Protein AF-A0A519K0H3-F1 (afdb_monomer)

Foldseek 3Di:
DPPDDFPDWADDPDPQWIFTDDPPDGRDIDGPVRDDDD

Secondary structure (DSSP, 8-state):
-TT----S-EE-SSTTEEEEEETTEEEEEEEGGG----

pLDDT: mean 92.8, std 4.04, range [75.0, 96.69]

Solvent-accessible surface area (backbone atoms only — not comparable to full-atom values): 2662 Å² total; per-residue (Å²): 129,89,86,77,85,72,70,88,62,41,80,57,100,46,93,58,39,31,35,37,54,52,102,90,45,75,78,41,76,43,58,47,93,81,59,75,92,126

Radius of gyration: 9.58 Å;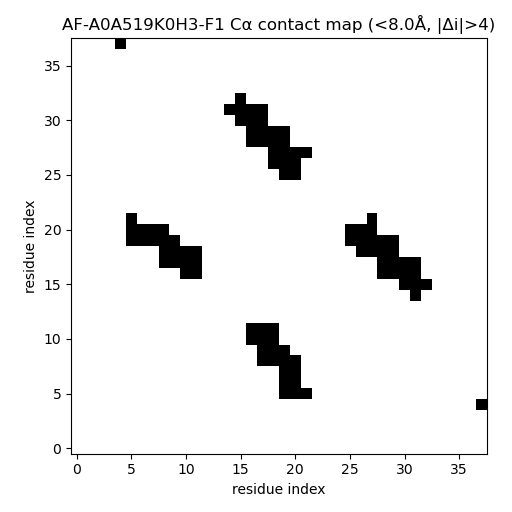 Cα contacts (8 Å, |Δi|>4): 46; chains: 1; bounding box: 22×17×24 Å

Structure (mmCIF, N/CA/C/O backbone):
data_AF-A0A519K0H3-F1
#
_entry.id   AF-A0A519K0H3-F1
#
loop_
_atom_site.group_PDB
_atom_site.id
_atom_site.type_symbol
_atom_site.label_atom_id
_atom_site.label_alt_id
_atom_site.label_comp_id
_atom_site.label_asym_id
_atom_site.label_entity_id
_atom_site.label_seq_id
_atom_site.pdbx_PDB_ins_code
_atom_site.Cartn_x
_atom_site.Cartn_y
_atom_site.Cartn_z
_atom_site.occupancy
_atom_site.B_iso_or_equiv
_atom_site.auth_seq_id
_atom_site.auth_comp_id
_atom_site.auth_asym_id
_atom_site.auth_atom_id
_atom_site.pdbx_PDB_model_num
ATOM 1 N N . LYS A 1 1 ? 6.925 10.117 2.580 1.00 75.00 1 LYS A N 1
ATOM 2 C CA . LYS A 1 1 ? 8.213 9.560 3.077 1.00 75.00 1 LYS A CA 1
ATOM 3 C C . LYS A 1 1 ? 8.594 8.381 2.185 1.00 75.00 1 LYS A C 1
ATOM 5 O O . LYS A 1 1 ? 7.726 7.557 1.940 1.00 75.00 1 LYS A O 1
ATOM 10 N N . ARG A 1 2 ? 9.819 8.321 1.644 1.00 84.44 2 ARG A N 1
ATOM 11 C CA . ARG A 1 2 ? 10.281 7.168 0.840 1.00 84.44 2 ARG A CA 1
ATOM 12 C C . ARG A 1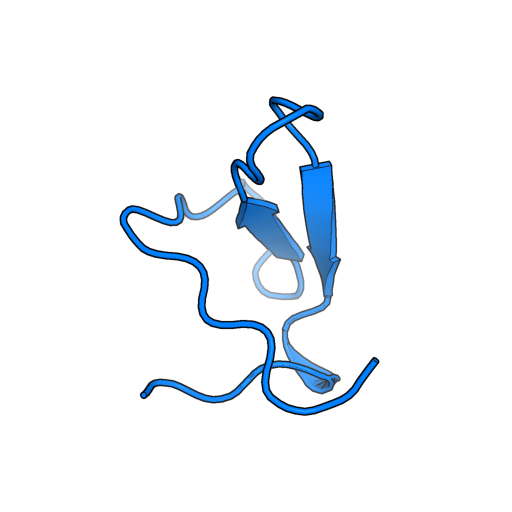 2 ? 10.734 6.027 1.760 1.00 84.44 2 ARG A C 1
ATOM 14 O O . ARG A 1 2 ? 11.248 6.301 2.840 1.00 84.44 2 ARG A O 1
ATOM 21 N N . GLY A 1 3 ? 10.528 4.780 1.331 1.00 89.38 3 GLY A N 1
ATOM 22 C CA . GLY A 1 3 ? 10.933 3.580 2.078 1.00 89.38 3 GLY A CA 1
ATOM 23 C C . GLY A 1 3 ? 9.915 3.060 3.098 1.00 89.38 3 GLY A C 1
ATOM 24 O O . GLY A 1 3 ? 10.250 2.191 3.895 1.00 89.38 3 GLY A O 1
ATOM 25 N N . THR A 1 4 ? 8.679 3.571 3.098 1.00 92.62 4 THR A N 1
ATOM 26 C CA . THR A 1 4 ? 7.601 2.978 3.901 1.00 92.62 4 THR A CA 1
ATOM 27 C C . THR A 1 4 ? 7.291 1.579 3.372 1.00 92.62 4 THR A C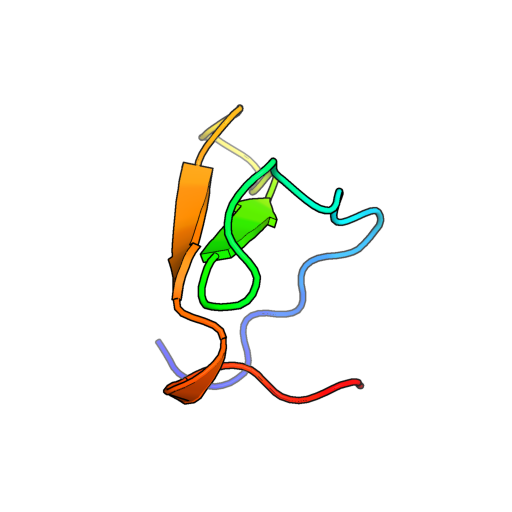 1
ATOM 29 O O . THR A 1 4 ? 6.840 1.437 2.238 1.00 92.62 4 THR A O 1
ATOM 32 N N . LEU A 1 5 ? 7.524 0.555 4.192 1.00 93.00 5 LEU A N 1
ATOM 33 C CA . LEU A 1 5 ? 7.177 -0.825 3.870 1.00 93.00 5 LEU A CA 1
ATOM 34 C C . LEU A 1 5 ? 5.770 -1.128 4.387 1.00 93.00 5 LEU A C 1
ATOM 36 O O . LEU A 1 5 ? 5.513 -1.011 5.585 1.00 93.00 5 LEU A O 1
ATOM 40 N N . VAL A 1 6 ? 4.883 -1.559 3.495 1.00 93.31 6 VAL A N 1
ATOM 41 C CA . VAL A 1 6 ? 3.550 -2.051 3.853 1.00 93.31 6 VAL A CA 1
ATOM 42 C C . VAL A 1 6 ? 3.460 -3.524 3.477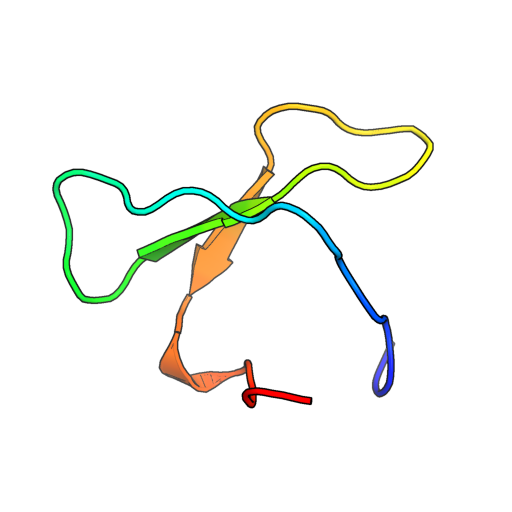 1.00 93.31 6 VAL A C 1
ATOM 44 O O . VAL A 1 6 ? 3.737 -3.897 2.340 1.00 93.31 6 VAL A O 1
ATOM 47 N N . LYS A 1 7 ? 3.101 -4.367 4.447 1.00 92.19 7 LYS A N 1
ATOM 48 C CA . LYS A 1 7 ? 2.894 -5.809 4.259 1.00 92.19 7 LYS A CA 1
ATOM 49 C C . LYS A 1 7 ? 1.399 -6.100 4.128 1.00 92.19 7 LYS A C 1
ATOM 51 O O . LYS A 1 7 ? 0.583 -5.319 4.606 1.00 92.19 7 LYS A O 1
ATOM 56 N N . ASN A 1 8 ? 1.053 -7.244 3.538 1.00 92.75 8 ASN A N 1
ATOM 57 C CA . ASN A 1 8 ? -0.335 -7.702 3.384 1.00 92.75 8 ASN A CA 1
ATOM 58 C C . ASN A 1 8 ? -1.225 -6.720 2.596 1.00 92.75 8 ASN A C 1
ATOM 60 O O . ASN A 1 8 ? -2.357 -6.446 2.999 1.00 92.75 8 ASN A O 1
ATOM 64 N N . ILE A 1 9 ? -0.702 -6.173 1.492 1.00 94.19 9 ILE A N 1
ATOM 65 C CA . ILE A 1 9 ? -1.500 -5.362 0.561 1.00 94.19 9 ILE A CA 1
ATOM 66 C C . ILE A 1 9 ? -2.581 -6.214 -0.113 1.00 94.19 9 ILE A C 1
ATOM 68 O O . ILE A 1 9 ? -2.412 -7.426 -0.278 1.00 94.19 9 ILE A O 1
ATOM 72 N N . ARG A 1 10 ? -3.674 -5.572 -0.526 1.00 94.50 10 ARG A N 1
ATOM 73 C CA . ARG A 1 10 ? -4.741 -6.195 -1.315 1.00 94.50 10 ARG A CA 1
ATOM 74 C C . ARG A 1 10 ? -4.860 -5.512 -2.671 1.00 94.50 10 ARG A C 1
ATOM 76 O O . ARG A 1 10 ? -4.668 -4.303 -2.774 1.00 94.50 10 ARG A O 1
ATOM 83 N N . LEU A 1 11 ? -5.175 -6.299 -3.696 1.00 94.69 11 LEU A N 1
ATOM 84 C CA . LEU A 1 11 ? -5.561 -5.761 -4.997 1.00 94.69 11 LEU A CA 1
ATOM 85 C C . LEU A 1 11 ? -6.978 -5.196 -4.900 1.00 94.69 11 LEU A C 1
ATOM 87 O O . LEU A 1 11 ? -7.816 -5.754 -4.186 1.00 94.69 11 LEU A O 1
ATOM 91 N N . THR A 1 12 ? -7.228 -4.100 -5.607 1.00 93.50 12 THR A N 1
ATOM 92 C CA . THR A 1 12 ? -8.574 -3.548 -5.781 1.00 93.50 12 THR A CA 1
ATOM 93 C C . THR A 1 12 ? -9.138 -3.998 -7.138 1.00 93.50 12 THR A C 1
ATOM 95 O O . THR A 1 12 ? -8.590 -4.894 -7.784 1.00 93.50 12 THR A O 1
ATOM 98 N N . GLY A 1 13 ? -10.270 -3.425 -7.559 1.00 95.06 13 GLY A N 1
ATOM 99 C CA . GLY A 1 13 ? -10.813 -3.631 -8.907 1.00 95.06 13 GLY A CA 1
ATOM 100 C C . GLY A 1 13 ? -10.103 -2.819 -9.997 1.00 95.06 13 GLY A C 1
ATOM 101 O O . GLY A 1 13 ? -10.390 -3.032 -11.172 1.00 95.06 13 GLY A O 1
ATOM 102 N N . ASP A 1 14 ? -9.200 -1.911 -9.617 1.00 96.38 14 ASP A N 1
ATOM 103 C CA . ASP A 1 14 ? -8.391 -1.097 -10.522 1.00 96.38 14 ASP A CA 1
ATOM 104 C C . ASP A 1 14 ? -6.940 -1.601 -10.500 1.00 96.38 14 ASP A C 1
ATOM 106 O O . ASP A 1 14 ? -6.364 -1.848 -9.440 1.00 96.38 14 ASP A O 1
ATOM 110 N N . THR A 1 15 ? -6.341 -1.778 -11.676 1.00 94.31 15 THR A N 1
ATOM 111 C CA . THR A 1 15 ? -4.960 -2.251 -11.820 1.00 94.31 15 THR A CA 1
ATOM 112 C C . THR A 1 15 ? -3.921 -1.215 -11.402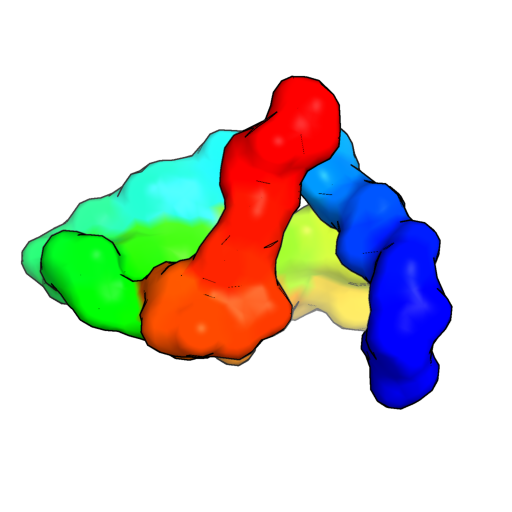 1.00 94.31 15 THR A C 1
ATOM 114 O O . THR A 1 15 ? -2.792 -1.591 -11.082 1.00 94.31 15 THR A O 1
ATOM 117 N N . ASP A 1 16 ? -4.295 0.064 -11.385 1.00 96.69 16 ASP A N 1
ATOM 118 C CA . ASP A 1 16 ? -3.421 1.170 -10.997 1.00 96.69 16 ASP A CA 1
ATOM 119 C C . ASP A 1 16 ? -3.478 1.466 -9.492 1.00 96.69 16 ASP A C 1
ATOM 121 O O . ASP A 1 16 ? -2.750 2.337 -9.003 1.00 96.69 16 ASP A O 1
ATOM 125 N N . GLU A 1 17 ? -4.286 0.723 -8.728 1.00 96.25 17 GLU A N 1
ATOM 126 C CA . GLU A 1 17 ? -4.499 0.938 -7.300 1.00 96.25 17 GLU A CA 1
ATOM 127 C C . GLU A 1 17 ? -4.277 -0.321 -6.453 1.00 96.25 17 GLU A C 1
ATOM 129 O O . GLU A 1 17 ? -4.524 -1.458 -6.853 1.00 96.25 17 GLU A O 1
ATOM 134 N N . ILE A 1 18 ? -3.827 -0.106 -5.217 1.00 95.81 18 ILE A N 1
ATOM 135 C CA . ILE A 1 18 ? -3.737 -1.143 -4.188 1.00 95.81 18 ILE A CA 1
ATOM 136 C C . ILE A 1 18 ? -4.264 -0.624 -2.857 1.00 95.81 18 ILE A C 1
ATOM 138 O O . ILE A 1 18 ? -4.074 0.539 -2.498 1.00 95.81 18 ILE A O 1
ATOM 142 N N . GLU A 1 19 ? -4.870 -1.512 -2.079 1.00 96.50 19 GLU A N 1
ATOM 143 C CA . GLU A 1 19 ? -5.274 -1.217 -0.712 1.00 96.50 19 GLU A CA 1
ATOM 144 C C . GLU A 1 19 ? -4.150 -1.600 0.264 1.00 96.50 19 GLU A C 1
ATOM 146 O O . GLU A 1 19 ? -3.610 -2.713 0.251 1.00 96.50 19 GLU A O 1
ATOM 151 N N . ALA A 1 20 ? -3.815 -0.666 1.145 1.00 95.56 20 ALA A N 1
ATOM 152 C CA . ALA A 1 20 ? -2.747 -0.743 2.123 1.00 95.56 20 ALA A CA 1
ATOM 153 C C . ALA A 1 20 ? -3.274 -0.430 3.532 1.00 95.56 20 ALA A C 1
ATOM 155 O O . ALA A 1 20 ? -4.157 0.404 3.734 1.00 95.56 20 ALA A O 1
ATOM 156 N N . ASN A 1 21 ? -2.683 -1.077 4.539 1.00 94.75 21 ASN A N 1
ATOM 157 C CA . ASN A 1 21 ? -2.924 -0.758 5.944 1.00 94.75 21 ASN A CA 1
ATOM 158 C C . ASN A 1 21 ? -1.608 -0.307 6.582 1.00 94.75 21 ASN A C 1
ATOM 160 O O . ASN A 1 21 ? -0.637 -1.062 6.619 1.00 94.75 21 ASN A O 1
ATOM 164 N N . VAL A 1 22 ? -1.582 0.922 7.085 1.00 91.19 22 VAL A N 1
ATOM 165 C CA . VAL A 1 22 ? -0.466 1.492 7.854 1.00 91.19 22 VAL A CA 1
ATOM 166 C C . VAL A 1 22 ? -0.896 1.655 9.312 1.00 91.19 22 VAL A C 1
ATOM 168 O O . VAL A 1 22 ? -2.089 1.684 9.591 1.00 91.19 22 VAL A O 1
ATOM 171 N N . GLU A 1 23 ? 0.049 1.754 10.254 1.00 87.44 23 GLU A N 1
ATOM 172 C CA . GLU A 1 23 ? -0.205 1.675 11.713 1.00 87.44 23 GLU A CA 1
ATOM 173 C C . GLU A 1 23 ? -1.494 2.354 12.204 1.00 87.44 23 GLU A C 1
ATOM 175 O O . GLU A 1 23 ? -2.216 1.785 13.018 1.00 87.44 23 GLU A O 1
ATOM 180 N N . LYS A 1 24 ? -1.786 3.565 11.715 1.00 90.25 24 LYS A N 1
ATOM 181 C CA . LYS A 1 24 ? -2.921 4.384 12.168 1.00 90.25 24 LYS A CA 1
ATOM 182 C C . LYS A 1 24 ? -4.010 4.592 11.115 1.00 90.25 24 LYS A C 1
ATOM 184 O O . LYS A 1 24 ? -4.984 5.279 11.400 1.00 90.25 24 LYS A O 1
ATOM 189 N N . VAL A 1 25 ? -3.857 4.034 9.913 1.00 92.31 25 VAL A N 1
ATOM 190 C CA . VAL A 1 25 ? -4.815 4.211 8.811 1.00 92.31 25 VAL A CA 1
ATOM 191 C C . VAL A 1 25 ? -5.088 2.866 8.157 1.00 92.31 25 VAL A C 1
ATOM 193 O O . VAL A 1 25 ? -4.180 2.203 7.654 1.00 92.31 25 VAL A O 1
ATOM 196 N N . ARG A 1 26 ? -6.362 2.477 8.161 1.00 90.44 26 ARG A N 1
ATOM 197 C CA . ARG A 1 26 ? -6.854 1.282 7.476 1.00 90.44 26 ARG A CA 1
ATOM 198 C C . ARG A 1 26 ? -7.553 1.672 6.180 1.00 90.44 26 ARG A C 1
ATOM 200 O O . ARG A 1 26 ? -8.144 2.746 6.122 1.00 90.44 26 ARG A O 1
ATOM 207 N N . GLY A 1 27 ? -7.493 0.798 5.178 1.00 91.75 27 GLY A N 1
ATOM 208 C CA . GLY A 1 27 ? -8.154 1.022 3.888 1.00 91.75 27 GLY A CA 1
ATOM 209 C C . GLY A 1 27 ? -7.562 2.177 3.081 1.00 91.75 27 GLY A C 1
ATOM 210 O O . GLY A 1 27 ? -8.277 2.841 2.337 1.00 91.75 27 GLY A O 1
ATOM 211 N N . LEU A 1 28 ? -6.268 2.457 3.254 1.00 94.88 28 LEU A N 1
ATOM 212 C CA . LEU A 1 28 ? -5.592 3.489 2.478 1.00 94.88 28 LEU A CA 1
ATOM 213 C C . LEU A 1 28 ? -5.356 2.970 1.057 1.00 94.88 28 LEU A C 1
ATOM 215 O O . LEU A 1 28 ? -4.676 1.962 0.885 1.00 94.88 28 LEU A O 1
ATOM 219 N N . VAL A 1 29 ? -5.866 3.675 0.052 1.00 95.88 29 VAL A N 1
ATOM 220 C CA . VAL A 1 29 ? -5.619 3.349 -1.358 1.00 95.88 29 VAL A CA 1
ATOM 221 C C . VAL A 1 29 ? -4.360 4.069 -1.840 1.00 95.88 29 VAL A C 1
ATOM 223 O O . VAL A 1 29 ? -4.189 5.268 -1.606 1.00 95.88 29 VAL A O 1
ATOM 226 N N . LEU A 1 30 ? -3.450 3.329 -2.472 1.00 94.44 30 LEU A N 1
ATOM 227 C CA . LEU A 1 30 ? -2.195 3.833 -3.030 1.00 94.44 30 LEU A CA 1
ATOM 228 C C . LEU A 1 30 ? -2.121 3.530 -4.527 1.00 94.44 30 LEU A C 1
ATOM 230 O O . LEU A 1 30 ? -2.514 2.446 -4.950 1.00 94.44 30 LEU A O 1
ATOM 234 N N . ARG A 1 31 ? -1.539 4.449 -5.306 1.00 96.00 31 ARG A N 1
ATOM 235 C CA . ARG A 1 31 ? -1.277 4.227 -6.734 1.00 96.00 31 ARG A CA 1
ATOM 236 C C . ARG A 1 31 ? -0.024 3.387 -6.963 1.00 96.00 31 ARG A C 1
ATOM 238 O O . ARG A 1 31 ? 1.008 3.614 -6.320 1.00 96.00 31 ARG A O 1
ATOM 245 N N . VAL A 1 32 ? -0.100 2.452 -7.906 1.00 95.88 32 VAL A N 1
ATOM 246 C CA . VAL A 1 32 ? 0.951 1.457 -8.164 1.00 95.88 32 VAL A CA 1
ATOM 247 C C . VAL A 1 32 ? 2.222 2.087 -8.753 1.00 95.88 32 VAL A C 1
ATOM 249 O O . VAL A 1 32 ? 3.326 1.624 -8.474 1.00 95.88 32 VAL A O 1
ATOM 252 N N . GLU A 1 33 ? 2.113 3.203 -9.478 1.00 95.88 33 GLU A N 1
ATOM 253 C CA . GLU A 1 33 ? 3.261 3.895 -10.091 1.00 95.88 33 GLU A CA 1
ATOM 254 C C . GLU A 1 33 ? 4.326 4.394 -9.089 1.00 95.88 33 GLU A C 1
ATOM 256 O O . GLU A 1 33 ? 5.473 4.646 -9.463 1.00 95.88 33 GLU A O 1
ATOM 261 N N . PHE A 1 34 ? 3.967 4.527 -7.807 1.00 94.31 34 PHE A N 1
ATOM 262 C CA . PHE A 1 34 ? 4.856 5.021 -6.750 1.00 94.31 34 PHE A CA 1
ATOM 263 C C . PHE A 1 34 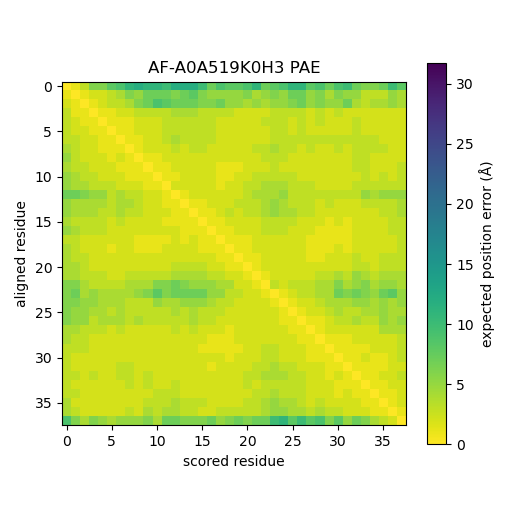? 5.333 3.932 -5.787 1.00 94.31 34 PHE A C 1
ATOM 265 O O . PHE A 1 34 ? 6.093 4.231 -4.858 1.00 94.31 34 PHE A O 1
ATOM 272 N N . VAL A 1 35 ? 4.903 2.682 -5.978 1.00 93.38 35 VAL A N 1
ATOM 273 C CA . VAL A 1 35 ? 5.289 1.557 -5.122 1.00 93.38 35 VAL A CA 1
ATOM 274 C C . VAL A 1 35 ? 6.210 0.602 -5.868 1.00 93.38 35 VAL A C 1
ATOM 276 O O . VAL A 1 35 ? 6.215 0.506 -7.091 1.00 93.38 35 VAL A O 1
ATOM 279 N N . LYS A 1 36 ? 7.019 -0.133 -5.109 1.00 93.44 36 LYS A N 1
ATOM 280 C CA . LYS A 1 36 ? 7.858 -1.204 -5.636 1.00 93.44 36 LYS A CA 1
ATOM 281 C C . LYS A 1 36 ? 7.666 -2.430 -4.762 1.00 93.44 36 LYS A C 1
ATOM 283 O O . LYS A 1 36 ? 7.609 -2.303 -3.538 1.00 93.44 36 LYS A O 1
ATOM 288 N N . LYS A 1 37 ? 7.596 -3.609 -5.385 1.00 91.25 37 LYS A N 1
ATOM 289 C CA . LYS A 1 37 ? 7.651 -4.876 -4.655 1.00 91.25 37 LYS A CA 1
ATOM 290 C C . LYS A 1 37 ? 8.994 -4.953 -3.919 1.00 91.25 37 LYS A C 1
ATOM 292 O O . LYS A 1 37 ? 10.043 -4.860 -4.560 1.00 91.25 37 LYS A O 1
ATOM 297 N N . ALA A 1 38 ? 8.920 -5.037 -2.594 1.00 86.88 38 ALA A N 1
ATOM 298 C CA . ALA A 1 38 ? 10.067 -5.238 -1.715 1.00 86.88 38 ALA A CA 1
ATOM 299 C C . ALA A 1 38 ? 10.507 -6.705 -1.708 1.00 86.88 38 ALA A C 1
ATOM 301 O O . ALA A 1 38 ? 9.632 -7.581 -1.914 1.00 86.88 38 ALA A O 1
#

Mean predicted aligned error: 2.84 Å

Nearest PDB structures (foldseek):
  2pf5-assembly1_A  TM=3.132E-01  e=7.876E+00  Homo sapiens

Sequence (38 aa):
KRGTLVKNIRLTGDTDEIEANVEKVRGLVLRVEFVKKA

=== Feature glossary ===
Feature key, reading from the visual/contextual features back to the raw sequence:

Rendered structure images. Six rendered views show the 3D structure from the faces of a cube — i.e. along ±x, ±y, ±z. Rendering representation is drawn randomly per protein from cartoon (secondary-structure ribbons), sticks (backbone bonds), or molecular surface; coloring is either N→C rainbow (blue at the N-terminus through red at the C-terminus) or one color per chain.

Contact-map, Ramachandran, and PAE plots. The contact map is a binary N×N matrix image: pixel (i, j) is dark where Cα_i and Cα_j are within 8 Å and |i−j|>4. Because the |i−j|>4 filter removes local helical contacts, off-diagonal stripes parallel to the main diagonal indicate parallel β-sheets; stripes perpendicular to it indicate antiparallel β-sheets. The Ramachandran plot scatters every residue's (φ, ψ) pair against the sterically allowed regions. The PAE heatmap renders the predicted-aligned-error matrix.

InterPro / GO / CATH / organism. Database cross-references. InterPro integrates a dozen domain/family signature databases into unified entries with residue-range hits. GO terms attach function/process/location labels with evidence codes. CATH codes position the fold in a four-level structural taxonomy. Organism is the NCBI-taxonomy species name.

Nearest PDB structures. The Foldseek neighbor list gives the closest experimentally determined structures in the PDB, ranked by structural alignment. TM-score near 1 means near-identical fold; near 0.3 means only rough topology match. This is how one finds what a novel AlphaFold prediction most resembles in the solved-structure universe.

Predicted aligned error. PAE(i, j) answers: if I align the predicted and true structures on residue i, how far off (in Å) do I expect residue j to be? A block-diagonal PAE matrix with low values on the blocks and high values off-diagonal is the signature of a multi-domain protein with confidently predicted domains but uncertain inter-domain orientation.

Solvent-accessible surface area. Accessible surface area quantifies burial. A residue with SASA near zero is packed into the hydrophobic core; one with SASA >100 Å² si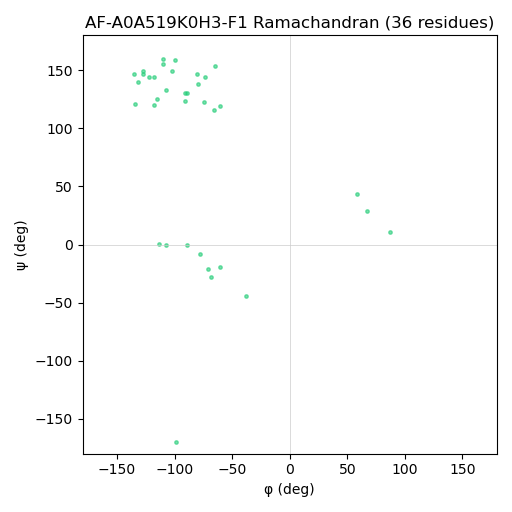ts on the surface. Computed here via the Shrake–Rupley numerical algorithm with a 1.4 Å probe.

B-factor. B-factor (Debye–Waller factor) reflects atomic displacement in the cry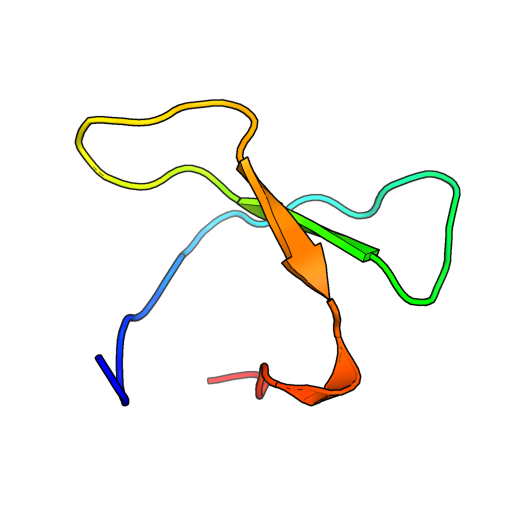stal lattice. It is an experimental observable (units Å²), not a prediction; low values mean the atom is pinned down, high values mean it moves or is heterogeneous across the crystal.

pLDDT. For AlphaFold models, the B-factor field carries pLDDT — the model's own estimate of local accuracy on a 0–100 scale. Regions with pLDDT<50 should be treated as essentially unmodeled; they often correspond to intrinsically disordered segments.

Backbone torsions (φ/ψ). φ (phi) and ψ (psi) are the two rotatable backbone dihedrals per residue: φ is the C(i-1)–N–Cα–C torsion, ψ is the N–Cα–C–N(i+1) torsion, both in degrees on (−180°, 180°]. α-helical residues cluster near (−60°, −45°); β-strand residues near (−120°, +130°). A Ramachandran plot is simply a scatter of (φ, ψ) for every residue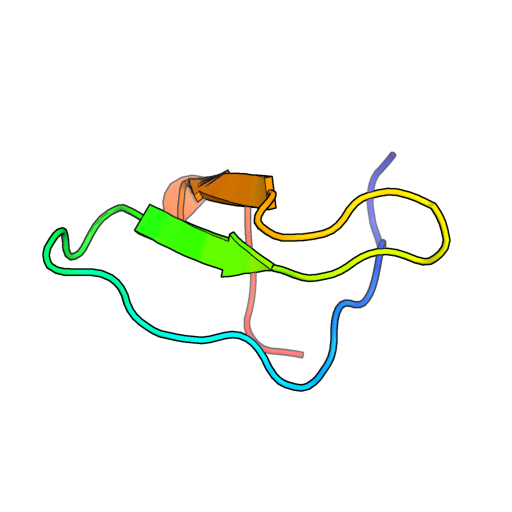.

Radius of gyration, Cα contacts, bounding box. Radius of gyration (Rg) is the root-mean-square distance of Cα atoms from their centroid — a single number for overall size and compactness. A globular domain of N residues has Rg ≈ 2.2·N^0.38 Å; an extended or disordered chain has a much larger Rg. The Cα contact count is the number of residue pairs whose Cα atoms are within 8 Å and are more than four positions apart in sequence — a standard proxy for tertiary packing density. The bounding box is the smallest axis-aligned box enclosing all Cα atoms.

Secondary structure (3-state, P-SEA). Three-state secondary structure (P-SEA) collapses the eight DSSP classes into helix (a), strand (b), and coil (c). P-SEA assigns these from Cα geometry alone — distances and angles — without requiring backbone oxygens, so it works on any Cα trace.

Secondary structure (8-state, DSSP). DSSP 8-state secondary structure assigns each residue one of H (α-helix), G (3₁₀-helix), I (π-helix), E (extended β-strand), B (isolated β-bridge), T (hydrogen-bonded turn), S (bend), or '-' (coil). The assignment is computed from backbone hydrogen-bond geometry via the Kabsch–Sander algorithm.

Foldseek 3Di. A 3Di character summarizes, for each residue, the relative orientation of the Cα frame of its nearest spatial neighbor. Because it encodes fold topology rather than chemistry, 3Di alignments detect remote structural similarity that sequence alignment misses.

mmCIF coordinates. The mmCIF block holds the 3D Cartesian coordinates of each backbone atom (N, Cα, C, O) in ångströms. mmCIF is the PDB's canonical archive format — a tagged-loop text representation of the atomic model.

Sequence. Sequence gives the chain of amino acids in standard one-letter code (A=alanine, C=cysteine, …, Y=tyrosine), read N→C. It is the only feature that is directly encoded by the gene; all structural features are derived from the folded form of this sequence.